Protein AF-A0A530BG11-F1 (afdb_monomer_lite)

Secondary structure (DSSP, 8-state):
-EEEEEE-SS--TTPPPEE-TTS-EEEEETTEEEEE----STT-PPPPTT-----HHHIIIIIHHHHHHH-GGGTT-EEEEEEE------TT-

Foldseek 3Di:
DKKFKKAFPDDDPPDDWDADPLRWIWDDDVRIIMIDDNDDPVPPDQDDPPDWDHPQVCCVVPRQVVCCVVPVSSVDMDTDDMTDDGDDDDPVD

pLDDT: mean 90.5, std 9.03, range [60.31, 98.12]

Sequence (93 aa):
RNVFVFEAREKYADMPLLVDPSGIYVRPEGSVYLTGGAEPEEGDHAPDPKDFEVNWPLFEEVIWPVLATRIPAFEAIKPTRAWVGHYDYNTLD

Structure (mmCIF, N/CA/C/O backbone):
data_AF-A0A530BG11-F1
#
_entry.id   AF-A0A530BG11-F1
#
loop_
_atom_site.group_PDB
_atom_site.id
_atom_site.type_symbol
_atom_site.label_atom_id
_atom_site.label_alt_id
_atom_site.label_comp_id
_atom_site.label_asym_id
_atom_site.label_entity_id
_atom_site.label_seq_id
_atom_site.pdbx_PDB_ins_code
_atom_site.Cartn_x
_atom_site.Cartn_y
_atom_site.Cartn_z
_atom_site.occupancy
_atom_site.B_iso_or_equiv
_atom_site.auth_seq_id
_atom_site.auth_comp_id
_atom_site.auth_asym_id
_atom_site.auth_atom_id
_atom_site.pdbx_PDB_model_num
ATOM 1 N N . ARG A 1 1 ? 7.977 -2.837 -7.676 1.00 87.12 1 ARG A N 1
ATOM 2 C CA . ARG A 1 1 ? 6.637 -2.498 -7.150 1.00 87.12 1 ARG A CA 1
ATOM 3 C C . ARG A 1 1 ? 6.669 -2.462 -5.624 1.00 87.12 1 ARG A C 1
ATOM 5 O O . ARG A 1 1 ? 7.148 -3.420 -5.020 1.00 87.12 1 ARG A O 1
ATOM 12 N N . ASN A 1 2 ? 6.202 -1.377 -5.011 1.00 93.31 2 ASN A N 1
ATOM 13 C CA . ASN A 1 2 ? 6.158 -1.172 -3.559 1.00 93.31 2 ASN A CA 1
ATOM 14 C C . ASN A 1 2 ? 4.805 -1.617 -2.994 1.00 93.31 2 ASN A C 1
ATOM 16 O O . ASN A 1 2 ? 3.755 -1.291 -3.549 1.00 93.31 2 ASN A O 1
ATOM 20 N N . VAL A 1 3 ? 4.826 -2.323 -1.865 1.00 96.94 3 VAL A N 1
ATOM 21 C CA . VAL A 1 3 ? 3.618 -2.684 -1.118 1.00 96.94 3 VAL A CA 1
ATOM 22 C C . VAL A 1 3 ? 3.769 -2.235 0.324 1.00 96.94 3 VAL A C 1
ATOM 24 O O . VAL A 1 3 ? 4.779 -2.513 0.969 1.00 96.94 3 VAL A O 1
ATOM 27 N N . PHE A 1 4 ? 2.741 -1.569 0.839 1.00 98.06 4 PHE A N 1
ATOM 28 C CA . PHE A 1 4 ? 2.686 -1.022 2.186 1.00 98.06 4 PHE A CA 1
ATOM 29 C C . PHE A 1 4 ? 1.598 -1.706 3.007 1.00 98.06 4 PHE A C 1
ATOM 31 O O . PHE A 1 4 ? 0.513 -2.021 2.514 1.00 98.06 4 PHE A O 1
ATOM 38 N N . VAL A 1 5 ? 1.891 -1.897 4.289 1.00 98.12 5 VAL A N 1
ATOM 39 C CA . VAL A 1 5 ? 0.985 -2.452 5.294 1.00 98.12 5 VAL A CA 1
ATOM 40 C C . VAL A 1 5 ? 0.592 -1.350 6.256 1.00 98.12 5 VAL A C 1
ATOM 42 O O . VAL A 1 5 ? 1.474 -0.746 6.860 1.00 98.12 5 VAL A O 1
ATOM 45 N N . PHE A 1 6 ? -0.694 -1.127 6.494 1.00 97.50 6 PHE A N 1
ATOM 46 C CA . PHE A 1 6 ? -1.151 -0.159 7.493 1.00 97.50 6 PHE A CA 1
ATOM 47 C C . PHE A 1 6 ? -2.312 -0.700 8.323 1.00 97.50 6 PHE A C 1
ATOM 49 O O . PHE A 1 6 ? -2.941 -1.702 7.985 1.00 97.50 6 PHE A O 1
ATOM 56 N N . GLU A 1 7 ? -2.597 -0.020 9.426 1.00 96.06 7 GLU A N 1
ATOM 57 C CA . GLU A 1 7 ? -3.795 -0.244 10.227 1.00 96.06 7 GLU A CA 1
ATOM 58 C C . GLU A 1 7 ? -4.690 0.991 10.170 1.00 96.06 7 GLU A C 1
ATOM 60 O O . GLU A 1 7 ? -4.204 2.122 10.158 1.00 96.06 7 GLU A O 1
ATOM 65 N N . ALA A 1 8 ? -6.001 0.762 10.156 1.00 94.75 8 ALA A N 1
ATOM 66 C CA . ALA A 1 8 ? -7.011 1.800 10.295 1.00 94.75 8 ALA A CA 1
ATOM 67 C C . ALA A 1 8 ? -7.791 1.593 11.598 1.00 94.75 8 ALA A C 1
ATOM 69 O O . ALA A 1 8 ? -7.948 0.463 12.076 1.00 94.75 8 ALA A O 1
ATOM 70 N N . ARG A 1 9 ? -8.261 2.700 12.187 1.00 92.38 9 ARG A N 1
ATOM 71 C CA . ARG A 1 9 ? -9.063 2.676 13.422 1.00 92.38 9 ARG A CA 1
ATOM 72 C C . ARG A 1 9 ? -10.403 1.989 13.192 1.00 92.38 9 ARG A C 1
ATOM 74 O O . ARG A 1 9 ? -10.796 1.130 13.975 1.00 92.38 9 ARG A O 1
ATOM 81 N N . GLU A 1 10 ? -11.074 2.364 12.111 1.00 91.94 10 GLU A N 1
ATOM 82 C CA . GLU A 1 10 ? -12.271 1.683 11.635 1.00 91.94 10 GLU A CA 1
ATOM 83 C C . GLU A 1 10 ? -11.851 0.547 10.706 1.00 91.94 10 GLU A C 1
ATOM 85 O O . GLU A 1 10 ? -11.070 0.748 9.774 1.00 91.94 10 GLU A O 1
ATOM 90 N N . LYS A 1 11 ? -12.344 -0.661 10.996 1.00 87.38 11 LYS A N 1
ATOM 91 C CA . LYS A 1 11 ? -12.017 -1.871 10.242 1.00 87.38 11 LYS A CA 1
ATOM 92 C C . LYS A 1 11 ? -13.253 -2.381 9.518 1.00 87.38 11 LYS A C 1
ATOM 94 O O . LYS A 1 11 ? -14.316 -2.543 10.109 1.00 87.38 11 LYS A O 1
ATOM 99 N N . TYR A 1 12 ? -13.064 -2.701 8.252 1.00 88.25 12 TYR A N 1
ATOM 100 C CA . TYR A 1 12 ? -14.044 -3.310 7.367 1.00 88.25 12 TYR A CA 1
ATOM 101 C C . TYR A 1 12 ? -13.612 -4.750 7.078 1.00 88.25 12 TYR A C 1
ATOM 103 O O . TYR A 1 12 ? -12.794 -4.983 6.190 1.00 88.25 12 TYR A O 1
ATOM 111 N N . ALA A 1 13 ? -14.119 -5.706 7.863 1.00 80.50 13 ALA A N 1
ATOM 112 C CA . ALA A 1 13 ? -13.731 -7.117 7.758 1.00 80.50 13 ALA A CA 1
ATOM 113 C C . ALA A 1 13 ? -14.092 -7.734 6.394 1.00 80.50 13 ALA A C 1
ATOM 115 O O . ALA A 1 13 ? -13.303 -8.493 5.842 1.00 80.50 13 ALA A O 1
ATOM 116 N N . ASP A 1 14 ? -15.235 -7.338 5.827 1.00 88.62 14 ASP A N 1
ATOM 117 C CA . ASP A 1 14 ? -15.760 -7.871 4.562 1.00 88.62 14 ASP A CA 1
ATOM 118 C C . ASP A 1 14 ? -15.437 -6.972 3.353 1.00 88.62 14 ASP A C 1
ATOM 120 O O . ASP A 1 14 ? -16.086 -7.046 2.309 1.00 88.62 14 ASP A O 1
ATOM 124 N N . MET A 1 15 ? -14.458 -6.071 3.488 1.00 93.38 15 MET A N 1
ATOM 125 C CA . MET A 1 15 ? -14.055 -5.191 2.393 1.00 93.38 15 MET A CA 1
ATOM 126 C C . MET A 1 15 ? -13.421 -6.012 1.257 1.00 93.38 15 MET A C 1
ATOM 128 O O . MET A 1 15 ? -12.475 -6.762 1.504 1.00 93.38 15 MET A O 1
ATOM 132 N N . PRO A 1 16 ? -13.881 -5.874 0.003 1.00 95.25 16 PRO A N 1
ATOM 133 C CA . PRO A 1 16 ? -13.222 -6.526 -1.120 1.00 95.25 16 PRO A CA 1
ATOM 134 C C . PRO A 1 16 ? -11.886 -5.840 -1.437 1.00 95.25 16 PRO A C 1
ATOM 136 O O . PRO A 1 16 ? -11.573 -4.763 -0.928 1.00 95.25 16 PRO A O 1
ATOM 139 N N . LEU A 1 17 ? -11.108 -6.434 -2.341 1.00 96.50 17 LEU A N 1
ATOM 140 C CA . LEU A 1 17 ? -10.039 -5.695 -3.005 1.00 96.50 17 LEU A CA 1
ATOM 141 C C . LEU A 1 17 ? -10.666 -4.557 -3.820 1.00 96.50 17 LEU A C 1
ATOM 143 O O . LEU A 1 17 ? -11.532 -4.798 -4.661 1.00 96.50 17 LEU A O 1
ATOM 147 N N . LEU A 1 18 ? -10.219 -3.329 -3.573 1.00 95.94 18 LEU A N 1
ATOM 148 C CA . LEU A 1 18 ? -10.591 -2.152 -4.349 1.00 95.94 18 LEU A CA 1
ATOM 149 C C . LEU A 1 18 ? -9.408 -1.694 -5.191 1.00 95.94 18 LEU A C 1
ATOM 151 O O . LEU A 1 18 ? -8.271 -1.745 -4.727 1.00 95.94 18 LEU A O 1
ATOM 155 N N . VAL A 1 19 ? -9.698 -1.210 -6.396 1.00 96.31 19 VAL A N 1
ATOM 156 C CA . VAL A 1 19 ? -8.732 -0.563 -7.289 1.00 96.31 19 VAL A CA 1
ATOM 157 C C . VAL A 1 19 ? -9.305 0.793 -7.683 1.00 96.31 19 VAL A C 1
ATOM 159 O O . VAL A 1 19 ? -10.406 0.867 -8.229 1.00 96.31 19 VAL A O 1
ATOM 162 N N . ASP A 1 20 ? -8.590 1.867 -7.368 1.00 95.56 20 ASP A N 1
ATOM 163 C CA . ASP A 1 20 ? -8.904 3.208 -7.856 1.00 95.56 20 ASP A CA 1
ATOM 164 C C . ASP A 1 20 ? -8.455 3.345 -9.326 1.00 95.56 20 ASP A C 1
ATOM 166 O O . ASP A 1 20 ? -7.458 2.731 -9.706 1.00 95.56 20 ASP A O 1
ATOM 170 N N . PRO A 1 21 ? -9.125 4.154 -10.169 1.00 91.81 21 PRO A N 1
ATOM 171 C CA . PRO A 1 21 ? -8.695 4.378 -11.553 1.00 91.81 21 PRO A CA 1
ATOM 172 C C . PRO A 1 21 ? -7.254 4.887 -11.735 1.00 91.81 21 PRO A C 1
ATOM 174 O O . PRO A 1 21 ? -6.722 4.776 -12.832 1.00 91.81 21 PRO A O 1
ATOM 177 N N . SER A 1 22 ? -6.612 5.422 -10.691 1.00 91.06 22 SER A N 1
ATOM 178 C CA . SER A 1 22 ? -5.171 5.733 -10.672 1.00 91.06 22 SER A CA 1
ATOM 179 C C . SER A 1 22 ? -4.251 4.501 -10.603 1.00 91.06 22 SER A C 1
ATOM 181 O O . SER A 1 22 ? -3.034 4.650 -10.647 1.00 91.06 22 SER A O 1
ATOM 183 N N . GLY A 1 23 ? -4.799 3.290 -10.454 1.00 91.75 23 GLY A N 1
ATOM 184 C CA . GLY A 1 23 ? -4.040 2.044 -10.305 1.00 91.75 23 GLY A CA 1
ATOM 185 C C . GLY A 1 23 ? -3.645 1.710 -8.862 1.00 91.75 23 GLY A C 1
ATOM 186 O O . GLY A 1 23 ? -3.029 0.673 -8.621 1.00 91.75 23 GLY A O 1
ATOM 187 N N . ILE A 1 24 ? -4.006 2.550 -7.886 1.00 96.06 24 ILE A N 1
ATOM 188 C CA . ILE A 1 24 ? -3.811 2.252 -6.461 1.00 96.06 24 ILE A CA 1
ATOM 189 C C . ILE A 1 24 ? -4.843 1.226 -6.014 1.00 96.06 24 ILE A C 1
ATOM 191 O O . ILE A 1 24 ? -6.048 1.439 -6.167 1.00 96.06 24 ILE A O 1
ATOM 195 N N . TYR A 1 25 ? -4.380 0.141 -5.399 1.00 97.06 25 TYR A N 1
ATOM 196 C CA . TYR A 1 25 ? -5.265 -0.852 -4.799 1.00 97.06 25 TYR A CA 1
ATOM 197 C C . TYR A 1 25 ? -5.207 -0.832 -3.275 1.00 97.06 25 TYR A C 1
ATOM 199 O O . TYR A 1 25 ? -4.204 -0.451 -2.671 1.00 97.06 25 TYR A O 1
ATOM 207 N N . VAL A 1 26 ? -6.269 -1.318 -2.636 1.00 97.50 26 VAL A N 1
ATOM 208 C CA . VAL A 1 26 ? -6.282 -1.629 -1.203 1.00 97.50 26 VAL A CA 1
ATOM 209 C C . VAL A 1 26 ? -7.100 -2.890 -0.941 1.00 97.50 26 VAL A C 1
ATOM 211 O O . VAL A 1 26 ? -8.145 -3.102 -1.556 1.00 97.50 26 VAL A O 1
ATOM 214 N N . ARG A 1 27 ? -6.629 -3.744 -0.030 1.00 96.81 27 ARG A N 1
ATOM 215 C CA . ARG A 1 27 ? -7.362 -4.935 0.426 1.00 96.81 27 ARG A CA 1
ATOM 216 C C . ARG A 1 27 ? -7.121 -5.202 1.915 1.00 96.81 27 ARG A C 1
ATOM 218 O O . ARG A 1 27 ? -6.017 -4.919 2.391 1.00 96.81 27 ARG A O 1
ATOM 225 N N . PRO A 1 28 ? -8.097 -5.756 2.653 1.00 96.06 28 PRO A N 1
ATOM 226 C CA . PRO A 1 28 ? -7.849 -6.243 4.005 1.00 96.06 28 PRO A CA 1
ATOM 227 C C . PRO A 1 28 ? -6.991 -7.520 3.988 1.00 96.06 28 PRO A C 1
ATOM 229 O O . PRO A 1 28 ? -7.045 -8.320 3.052 1.00 96.06 28 PRO A O 1
ATOM 232 N N . GLU A 1 29 ? -6.204 -7.712 5.044 1.00 94.94 29 GLU A N 1
ATOM 233 C CA . GLU A 1 29 ? -5.408 -8.912 5.317 1.00 94.94 29 GLU A CA 1
ATOM 234 C C . GLU A 1 29 ? -5.398 -9.146 6.83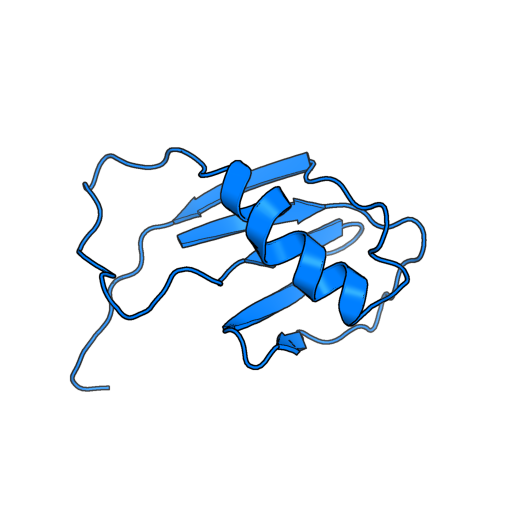8 1.00 94.94 29 GLU A C 1
ATOM 236 O O . GLU A 1 29 ? -4.620 -8.548 7.585 1.00 94.94 29 GLU A O 1
ATOM 241 N N . GLY A 1 30 ? -6.320 -9.976 7.330 1.00 91.56 30 GLY A N 1
ATOM 242 C CA . GLY A 1 30 ? -6.505 -10.183 8.767 1.00 91.56 30 GLY A CA 1
ATOM 243 C C . GLY A 1 30 ? -6.847 -8.878 9.495 1.00 91.56 30 GLY A C 1
ATOM 244 O O . GLY A 1 30 ? -7.906 -8.296 9.280 1.00 91.56 30 GLY A O 1
ATOM 245 N N . SER A 1 31 ? -5.963 -8.419 10.386 1.00 91.44 31 SER A N 1
ATOM 246 C CA . SER A 1 31 ? -6.166 -7.195 11.174 1.00 91.44 31 SER A CA 1
ATOM 247 C C . SER A 1 31 ? -5.597 -5.922 10.538 1.00 91.44 31 SER A C 1
ATOM 249 O O . SER A 1 31 ? -5.730 -4.858 11.153 1.00 91.44 31 SER A O 1
ATOM 251 N N . VAL A 1 32 ? -4.946 -6.032 9.375 1.00 95.62 32 VAL A N 1
ATOM 252 C CA . VAL A 1 32 ? -4.242 -4.947 8.674 1.00 95.62 32 VAL A CA 1
ATOM 253 C C . VAL A 1 32 ? -4.787 -4.763 7.254 1.00 95.62 32 VAL A C 1
ATOM 255 O O . VAL A 1 32 ? -5.613 -5.543 6.782 1.00 95.62 32 VAL A O 1
ATOM 258 N N . TYR A 1 33 ? -4.296 -3.739 6.566 1.00 97.56 33 TYR A N 1
ATOM 259 C CA . TYR A 1 33 ? -4.560 -3.469 5.158 1.00 97.56 33 TYR A CA 1
ATOM 260 C C . TYR A 1 33 ? -3.270 -3.499 4.356 1.00 97.56 33 TYR A C 1
ATOM 262 O O . TYR A 1 33 ? -2.218 -3.084 4.846 1.00 97.56 33 TYR A O 1
ATOM 270 N N . LEU A 1 34 ? -3.376 -3.960 3.113 1.00 97.50 34 LEU A N 1
ATOM 271 C CA . LEU A 1 34 ? -2.308 -3.918 2.125 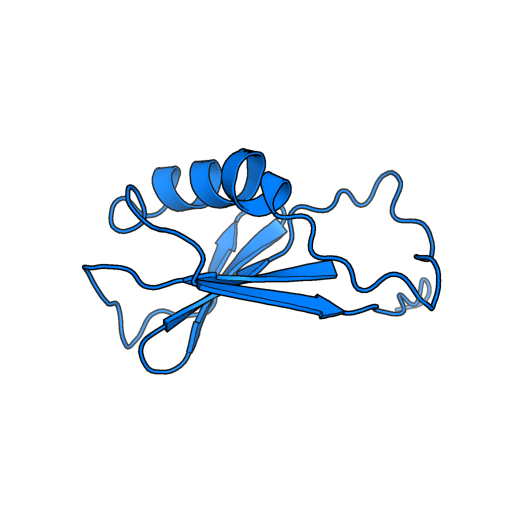1.00 97.50 34 LEU A CA 1
ATOM 272 C C . LEU A 1 34 ? -2.688 -2.956 1.013 1.00 97.50 34 LEU A C 1
ATOM 274 O O . LEU A 1 34 ? -3.806 -3.019 0.499 1.00 97.50 34 LEU A O 1
ATOM 278 N N . THR A 1 35 ? -1.746 -2.112 0.616 1.00 97.69 35 THR A N 1
ATOM 279 C CA . THR A 1 35 ? -1.899 -1.199 -0.517 1.00 97.69 35 THR A CA 1
ATOM 280 C C . THR A 1 35 ? -0.610 -1.105 -1.314 1.00 97.69 35 THR A C 1
ATOM 282 O O . THR A 1 35 ? 0.476 -1.352 -0.792 1.00 97.69 35 THR A O 1
ATOM 285 N N . GLY A 1 36 ? -0.738 -0.773 -2.585 1.00 95.56 36 GLY A N 1
ATOM 286 C CA . GLY A 1 36 ? 0.362 -0.626 -3.519 1.00 95.56 36 GLY A CA 1
ATOM 287 C C . GLY A 1 36 ? -0.166 -0.142 -4.862 1.00 95.56 36 GLY A C 1
ATOM 288 O O . GLY A 1 36 ? -1.354 0.164 -5.005 1.00 95.56 36 GLY A O 1
ATOM 289 N N . GLY A 1 37 ? 0.727 -0.097 -5.842 1.00 85.38 37 GLY A N 1
ATOM 290 C CA . GLY A 1 37 ? 0.468 0.531 -7.134 1.00 85.38 37 GLY A CA 1
ATOM 291 C C . GLY A 1 37 ? 0.915 1.991 -7.144 1.00 85.38 37 GLY A C 1
ATOM 292 O O . GLY A 1 37 ? 1.738 2.397 -6.326 1.00 85.38 37 GLY A O 1
ATOM 293 N N . ALA A 1 38 ? 0.368 2.764 -8.081 1.00 75.81 38 ALA A N 1
ATOM 294 C CA . ALA A 1 38 ? 0.747 4.145 -8.400 1.00 75.81 38 ALA A CA 1
ATOM 295 C C . ALA A 1 38 ? 2.083 4.352 -9.126 1.00 75.81 38 ALA A C 1
ATOM 297 O O . ALA A 1 38 ? 2.365 5.492 -9.495 1.00 75.81 38 ALA A O 1
ATOM 298 N N . GLU A 1 39 ? 2.910 3.321 -9.354 1.00 74.12 39 GLU A N 1
ATOM 299 C CA . GLU A 1 39 ? 4.087 3.549 -10.198 1.00 74.12 39 GLU A CA 1
ATOM 300 C C . GLU A 1 39 ? 3.649 3.680 -11.667 1.00 74.12 39 GLU A C 1
ATOM 302 O O . GLU A 1 39 ? 2.944 2.787 -12.160 1.00 74.12 39 GLU A O 1
ATOM 307 N N . PRO A 1 40 ? 4.017 4.788 -12.338 1.00 66.94 40 PRO A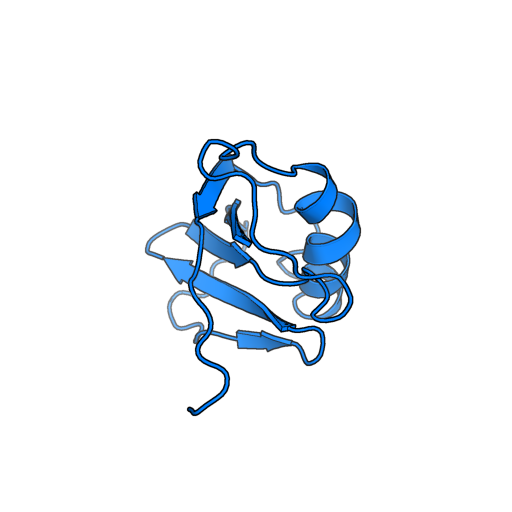 N 1
ATOM 308 C CA . PRO A 1 40 ? 3.557 5.094 -13.686 1.00 66.94 40 PRO A CA 1
ATOM 309 C C . PRO A 1 40 ? 4.013 4.022 -14.676 1.00 66.94 40 PRO A C 1
ATOM 311 O O . PRO A 1 40 ? 5.137 3.537 -14.596 1.00 66.94 40 PRO A O 1
ATOM 314 N N . GLU A 1 41 ? 3.146 3.676 -15.631 1.00 66.69 41 GLU A N 1
ATOM 315 C CA . GLU A 1 41 ? 3.537 2.837 -16.775 1.00 66.69 41 GLU A CA 1
ATOM 316 C C . GLU A 1 41 ? 4.591 3.549 -17.636 1.00 66.69 41 GLU A C 1
ATOM 318 O O . GLU A 1 41 ? 5.526 2.936 -18.150 1.00 66.69 41 GLU A O 1
ATOM 323 N N . GLU A 1 42 ? 4.469 4.874 -17.759 1.00 60.31 42 GLU A N 1
ATOM 324 C CA . GLU A 1 42 ? 5.464 5.714 -18.415 1.00 60.31 42 GLU A CA 1
ATOM 325 C C . GLU A 1 42 ? 6.745 5.769 -17.569 1.00 60.31 42 GLU A C 1
ATOM 327 O O . GLU A 1 42 ? 6.785 6.381 -16.502 1.00 60.31 42 GLU A O 1
ATOM 332 N N . GLY A 1 43 ? 7.805 5.123 -18.061 1.00 60.50 43 GLY A N 1
ATOM 333 C CA . GLY A 1 43 ? 9.091 5.038 -17.366 1.00 60.50 43 GLY A CA 1
ATOM 334 C C . GLY A 1 43 ? 9.251 3.809 -16.467 1.00 60.50 43 GLY A C 1
ATOM 335 O O . GLY A 1 43 ? 10.243 3.741 -15.739 1.00 60.50 43 GLY A O 1
ATOM 336 N N . ASP A 1 44 ? 8.333 2.834 -16.532 1.00 68.06 44 ASP A N 1
ATOM 337 C CA . ASP A 1 44 ? 8.523 1.526 -15.896 1.00 68.06 44 ASP A CA 1
ATOM 338 C C . ASP A 1 44 ? 9.629 0.763 -16.646 1.00 68.06 44 ASP A C 1
ATOM 340 O O . ASP A 1 44 ? 9.421 0.095 -17.662 1.00 68.06 44 ASP A O 1
ATOM 344 N N . HIS A 1 45 ? 10.864 0.963 -16.196 1.00 70.19 45 HIS A N 1
ATOM 345 C CA . HIS A 1 45 ? 12.035 0.253 -16.683 1.00 70.19 45 HIS A CA 1
ATOM 346 C C . HIS A 1 45 ? 12.313 -0.952 -15.793 1.00 70.19 45 HIS A C 1
ATOM 348 O O . HIS A 1 45 ? 11.971 -0.957 -14.611 1.00 70.19 45 HIS A O 1
ATOM 354 N N . ALA A 1 46 ? 12.993 -1.958 -16.350 1.00 77.88 46 ALA A N 1
ATOM 355 C CA . ALA A 1 46 ? 13.483 -3.075 -15.556 1.00 77.88 46 ALA A CA 1
ATOM 356 C C . ALA A 1 46 ? 14.285 -2.529 -14.354 1.00 77.88 46 ALA A C 1
ATOM 358 O O . ALA A 1 46 ? 15.261 -1.799 -14.572 1.00 77.88 46 ALA A O 1
ATOM 359 N N . PRO A 1 47 ? 13.870 -2.831 -13.110 1.00 80.94 47 PRO A N 1
ATOM 360 C CA . PRO A 1 47 ? 14.583 -2.360 -11.933 1.00 80.94 47 PRO A CA 1
ATOM 361 C C . PRO A 1 47 ? 15.977 -2.993 -11.879 1.00 80.94 47 PRO A C 1
ATOM 363 O O . PRO A 1 47 ? 16.218 -4.050 -12.472 1.00 80.94 47 PRO A O 1
ATOM 366 N N . ASP A 1 48 ? 16.904 -2.373 -11.142 1.00 86.19 48 ASP A N 1
ATOM 367 C CA . ASP A 1 48 ? 18.158 -3.050 -10.804 1.00 86.19 48 ASP A CA 1
ATOM 368 C C . ASP A 1 48 ? 17.806 -4.353 -10.053 1.00 86.19 48 ASP A C 1
ATOM 370 O O . ASP A 1 48 ? 17.073 -4.295 -9.062 1.00 86.19 48 ASP A O 1
ATOM 374 N N . PRO A 1 49 ? 18.315 -5.530 -10.473 1.00 86.69 49 PRO A N 1
ATOM 375 C CA . PRO A 1 49 ? 18.021 -6.810 -9.823 1.00 86.69 49 PRO A CA 1
ATOM 376 C C . PRO A 1 49 ? 18.349 -6.873 -8.324 1.00 86.69 49 PRO A C 1
ATOM 378 O O . PRO A 1 49 ? 17.963 -7.830 -7.655 1.00 86.69 49 PRO A O 1
ATOM 381 N N . LYS A 1 50 ? 19.106 -5.908 -7.794 1.00 91.44 50 LYS A N 1
ATOM 382 C CA . LYS A 1 50 ? 19.450 -5.796 -6.371 1.00 91.44 50 LYS A CA 1
ATOM 383 C C . LYS A 1 50 ? 18.676 -4.707 -5.633 1.0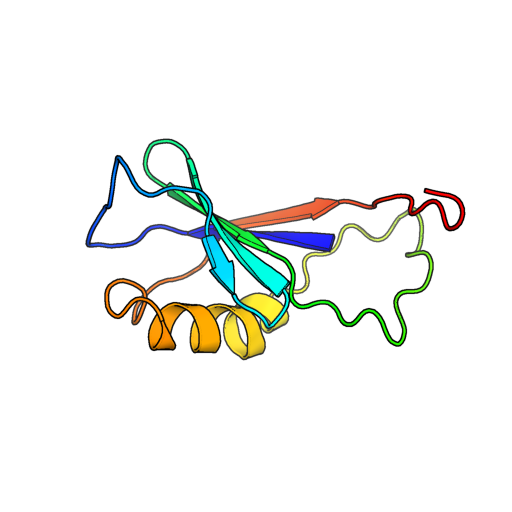0 91.44 50 LYS A C 1
ATOM 385 O O . LYS A 1 50 ? 18.851 -4.587 -4.422 1.00 91.44 50 LYS A O 1
ATOM 390 N N . ASP A 1 51 ? 17.857 -3.926 -6.327 1.00 89.31 51 ASP A N 1
ATOM 391 C CA . ASP A 1 51 ? 17.103 -2.837 -5.720 1.00 89.31 51 ASP A CA 1
ATOM 392 C C . ASP A 1 51 ? 15.802 -3.344 -5.091 1.00 89.31 51 ASP A C 1
ATOM 394 O O . ASP A 1 51 ? 14.794 -3.573 -5.760 1.00 89.31 51 ASP A O 1
ATOM 398 N N . PHE A 1 52 ? 15.846 -3.522 -3.774 1.00 91.00 52 PHE A N 1
ATOM 399 C CA . PHE A 1 52 ? 14.696 -3.868 -2.939 1.00 91.00 52 PHE A CA 1
ATOM 400 C C . PHE A 1 52 ? 14.406 -2.775 -1.900 1.00 91.00 52 PHE A C 1
ATOM 402 O O . PHE A 1 52 ? 13.746 -3.038 -0.891 1.00 91.00 52 PHE A O 1
ATOM 409 N N . GLU A 1 53 ? 14.913 -1.560 -2.127 1.00 93.81 53 GLU A N 1
ATOM 410 C CA . GLU A 1 53 ? 14.731 -0.440 -1.210 1.00 93.81 53 GLU A CA 1
ATOM 411 C C . GLU A 1 53 ? 13.319 0.130 -1.330 1.00 93.81 53 GLU A C 1
ATOM 413 O O . GLU A 1 53 ? 12.832 0.464 -2.410 1.00 93.81 53 GLU A O 1
ATOM 418 N N . VAL A 1 54 ? 12.639 0.255 -0.192 1.00 93.50 54 VAL A N 1
ATOM 419 C CA . VAL A 1 54 ? 11.267 0.766 -0.153 1.00 93.50 54 VAL A 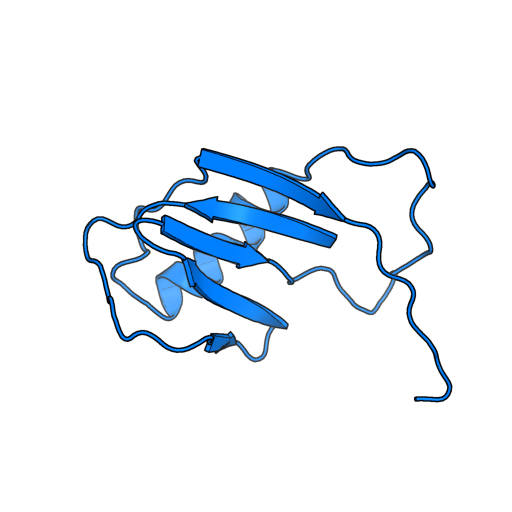CA 1
ATOM 420 C C . VAL A 1 54 ? 11.256 2.269 -0.429 1.00 93.50 54 VAL A C 1
ATOM 422 O O . VAL A 1 54 ? 11.856 3.055 0.307 1.00 93.50 54 VAL A O 1
ATOM 425 N N . ASN A 1 55 ? 10.468 2.687 -1.418 1.00 92.75 55 ASN A N 1
ATOM 426 C CA . ASN A 1 55 ? 10.180 4.092 -1.681 1.00 92.75 55 ASN A CA 1
ATOM 427 C C . ASN A 1 55 ? 9.092 4.610 -0.724 1.00 92.75 55 ASN A C 1
ATOM 429 O O . ASN A 1 55 ? 7.923 4.713 -1.088 1.00 92.75 55 ASN A O 1
ATOM 433 N N . TRP A 1 56 ? 9.462 4.922 0.519 1.00 94.25 56 TRP A N 1
ATOM 434 C CA . TRP A 1 56 ? 8.524 5.418 1.537 1.00 94.25 56 TRP A CA 1
ATOM 435 C C . TRP A 1 56 ? 7.733 6.680 1.140 1.00 94.25 56 TRP A C 1
ATOM 437 O O . TRP A 1 56 ? 6.528 6.693 1.408 1.00 94.25 56 TRP A O 1
ATOM 447 N N . PRO A 1 57 ? 8.329 7.697 0.477 1.00 95.00 57 PRO A N 1
ATOM 448 C CA . PRO A 1 57 ? 7.587 8.864 -0.009 1.00 95.00 57 PRO A CA 1
ATOM 449 C C . PRO A 1 57 ? 6.383 8.526 -0.893 1.00 95.00 57 PRO A C 1
ATOM 451 O O . PRO A 1 57 ? 5.372 9.217 -0.824 1.00 95.00 57 PRO A O 1
ATOM 454 N N . LEU A 1 58 ? 6.427 7.424 -1.655 1.00 93.81 58 LEU A N 1
ATOM 455 C CA . LEU A 1 58 ? 5.296 6.981 -2.480 1.00 93.81 58 LEU A CA 1
ATOM 456 C C . LEU A 1 58 ? 4.013 6.795 -1.657 1.00 93.81 58 LEU A C 1
ATOM 458 O O . LEU A 1 58 ? 2.917 7.111 -2.126 1.00 93.81 58 LEU A O 1
ATOM 462 N N . PHE A 1 59 ? 4.139 6.295 -0.424 1.00 96.25 59 PHE A N 1
ATOM 463 C CA . PHE A 1 59 ? 2.981 6.134 0.443 1.00 96.25 59 PHE A CA 1
ATOM 464 C C . PHE A 1 59 ? 2.379 7.489 0.821 1.00 96.25 59 PHE A C 1
ATOM 466 O O . PHE A 1 59 ? 1.177 7.683 0.674 1.00 96.25 59 PHE A O 1
ATOM 473 N N . GLU A 1 60 ? 3.205 8.411 1.317 1.00 95.38 60 GLU A N 1
ATOM 474 C CA . GLU A 1 60 ? 2.743 9.683 1.883 1.00 95.38 60 GLU A CA 1
ATOM 475 C C . GLU A 1 60 ? 2.297 10.678 0.807 1.00 95.38 60 GLU A C 1
ATOM 477 O O . GLU A 1 60 ? 1.300 11.373 0.989 1.00 95.38 60 GLU A O 1
ATOM 482 N N . GLU A 1 61 ? 2.999 10.729 -0.323 1.00 95.44 61 GLU A N 1
ATOM 483 C CA . GLU A 1 61 ? 2.786 11.745 -1.356 1.00 95.44 61 GLU A CA 1
ATOM 484 C C . GLU A 1 61 ? 1.743 11.333 -2.401 1.00 95.44 61 GLU A C 1
ATOM 486 O O . GLU A 1 61 ? 1.125 12.199 -3.021 1.00 95.44 61 GLU A O 1
ATOM 491 N N . VAL A 1 62 ? 1.526 10.025 -2.599 1.00 94.75 62 VAL A N 1
ATOM 492 C CA . VAL A 1 62 ? 0.686 9.515 -3.696 1.00 94.75 62 VAL A CA 1
ATOM 493 C C . VAL A 1 62 ? -0.427 8.600 -3.196 1.00 94.75 62 VAL A C 1
ATOM 495 O O . VAL A 1 62 ? -1.604 8.875 -3.434 1.00 94.75 62 VAL A O 1
ATOM 498 N N . ILE A 1 63 ? -0.090 7.525 -2.478 1.00 96.69 63 ILE A N 1
ATOM 499 C CA . ILE A 1 63 ? -1.076 6.500 -2.096 1.00 96.69 63 ILE A CA 1
ATOM 500 C C . ILE A 1 63 ? -2.066 7.030 -1.055 1.00 96.69 63 ILE A C 1
ATOM 502 O O . ILE A 1 63 ? -3.282 6.916 -1.228 1.00 96.69 63 ILE A O 1
ATOM 506 N N . TRP A 1 64 ? -1.564 7.609 0.035 1.00 97.38 64 TRP A N 1
ATOM 507 C CA . TRP A 1 64 ? -2.393 8.060 1.149 1.00 97.38 64 TRP A CA 1
ATOM 508 C C . TRP A 1 64 ? -3.406 9.144 0.747 1.00 97.38 64 TRP A C 1
ATOM 510 O O . TRP A 1 64 ? -4.581 8.956 1.073 1.00 97.38 64 TRP A O 1
ATOM 520 N N . PRO A 1 65 ? -3.050 10.200 -0.017 1.00 96.88 65 PRO A N 1
ATOM 521 C CA . PRO A 1 65 ? -4.021 11.195 -0.475 1.00 96.88 65 PRO A CA 1
ATOM 522 C C . PRO A 1 65 ? -5.197 10.589 -1.251 1.00 96.88 65 PRO A C 1
ATOM 524 O O . PRO A 1 65 ? -6.348 10.986 -1.045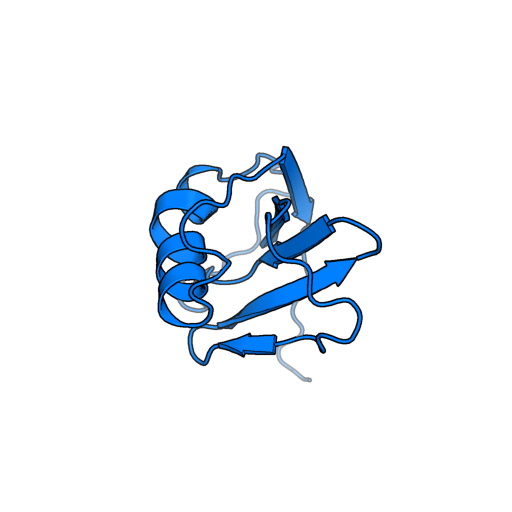 1.00 96.88 65 PRO A O 1
ATOM 527 N N . VAL A 1 66 ? -4.939 9.593 -2.105 1.00 97.06 66 VAL A N 1
ATOM 528 C CA . VAL A 1 66 ? -5.990 8.906 -2.871 1.00 97.06 66 VAL A CA 1
ATOM 529 C C . VAL A 1 66 ? -6.876 8.076 -1.945 1.00 97.06 66 VAL A C 1
ATOM 531 O O . VAL A 1 66 ? -8.101 8.214 -1.978 1.00 97.06 66 VAL A O 1
ATOM 534 N N . LEU A 1 67 ? -6.278 7.257 -1.076 1.00 97.00 67 LEU A N 1
ATOM 535 C CA . LEU A 1 67 ? -7.029 6.412 -0.147 1.00 97.00 67 LEU A CA 1
ATOM 536 C C . LEU A 1 67 ? -7.877 7.229 0.833 1.00 97.00 67 LEU A C 1
ATOM 538 O O . LEU A 1 67 ? -9.053 6.919 1.007 1.00 97.00 67 LEU A O 1
ATOM 542 N N . ALA A 1 68 ? -7.318 8.290 1.418 1.00 97.06 68 ALA A N 1
ATOM 543 C CA . ALA A 1 68 ? -8.026 9.183 2.333 1.00 97.06 68 ALA A CA 1
ATOM 544 C C . ALA A 1 68 ? -9.201 9.899 1.647 1.00 97.06 68 ALA A C 1
ATOM 546 O O . ALA A 1 68 ? -10.270 10.042 2.237 1.00 97.06 68 ALA A O 1
ATOM 547 N N . THR A 1 69 ? -9.036 10.294 0.378 1.00 96.44 69 THR A N 1
ATOM 548 C CA . THR A 1 69 ? -10.105 10.935 -0.405 1.00 96.44 69 THR A CA 1
ATOM 549 C C . THR A 1 69 ? -11.255 9.970 -0.709 1.00 96.44 69 THR A C 1
ATOM 551 O O . THR A 1 69 ? -12.420 10.368 -0.710 1.00 96.44 69 THR A O 1
ATOM 554 N N . ARG A 1 70 ? -10.952 8.696 -0.990 1.00 94.88 70 ARG A N 1
ATOM 555 C CA . ARG A 1 70 ? -11.962 7.680 -1.337 1.00 94.88 70 ARG A CA 1
ATOM 556 C C . ARG A 1 70 ? -12.640 7.066 -0.119 1.00 94.88 70 ARG A C 1
ATOM 558 O O . ARG A 1 70 ? -13.822 6.738 -0.184 1.00 94.88 70 ARG A O 1
ATOM 565 N N . ILE A 1 71 ? -11.887 6.875 0.958 1.00 95.31 71 ILE A N 1
ATOM 566 C CA . ILE A 1 71 ? -12.303 6.152 2.155 1.00 95.31 71 ILE A CA 1
ATOM 567 C C . ILE A 1 71 ? -11.961 7.041 3.357 1.00 95.31 71 ILE A C 1
ATOM 569 O O . ILE A 1 71 ? -10.839 6.981 3.854 1.00 95.31 71 ILE A O 1
ATOM 573 N N . PRO A 1 72 ? -12.911 7.849 3.864 1.00 93.88 72 PRO A N 1
ATOM 574 C CA . PRO A 1 72 ? -12.650 8.787 4.961 1.00 93.88 72 PRO A CA 1
ATOM 575 C C . PRO A 1 72 ? -12.062 8.140 6.226 1.00 93.88 72 PRO A C 1
ATOM 577 O O . PRO A 1 72 ? -11.256 8.749 6.921 1.00 93.88 72 PRO A O 1
ATOM 580 N N . ALA A 1 73 ? -12.376 6.868 6.495 1.00 93.75 73 ALA A N 1
ATOM 581 C CA . ALA A 1 73 ? -11.773 6.098 7.588 1.00 93.75 73 ALA A CA 1
ATOM 582 C C . ALA A 1 73 ? -10.240 5.942 7.480 1.00 93.75 73 ALA A C 1
ATOM 584 O O . ALA A 1 73 ? -9.579 5.591 8.461 1.00 93.75 73 ALA A O 1
ATOM 585 N N . PHE A 1 74 ? -9.670 6.185 6.297 1.00 96.81 74 PHE A N 1
ATOM 586 C CA . PHE A 1 74 ? -8.240 6.113 6.018 1.00 96.81 74 PHE A CA 1
ATOM 587 C C . PHE A 1 74 ? -7.535 7.477 6.107 1.00 96.81 74 PHE A C 1
ATOM 589 O O . PHE A 1 74 ? -6.347 7.565 5.816 1.00 96.81 74 PHE A O 1
ATOM 596 N N . GLU A 1 75 ? -8.209 8.539 6.562 1.00 96.56 75 GLU A N 1
ATOM 597 C CA . GLU A 1 75 ? -7.614 9.879 6.688 1.00 96.56 75 GLU A CA 1
ATOM 598 C C . GLU A 1 75 ? -6.354 9.901 7.571 1.00 96.56 75 GLU A C 1
ATOM 600 O O . GLU A 1 75 ? -5.409 10.611 7.261 1.00 96.56 75 GLU A O 1
ATOM 605 N N . ALA A 1 76 ? -6.289 9.093 8.632 1.00 95.62 76 ALA A N 1
ATOM 606 C CA . ALA A 1 76 ? -5.202 9.131 9.618 1.00 95.62 76 ALA A CA 1
ATOM 607 C C . ALA A 1 76 ? -4.380 7.828 9.691 1.00 95.62 76 ALA A C 1
ATOM 609 O O . ALA A 1 76 ? -3.984 7.399 10.780 1.00 95.62 76 ALA A O 1
ATOM 610 N N . ILE A 1 77 ? -4.164 7.162 8.553 1.00 97.00 77 ILE A N 1
ATOM 611 C CA . ILE A 1 77 ? -3.373 5.922 8.482 1.00 97.00 77 ILE A CA 1
ATOM 612 C C . ILE A 1 77 ? -1.876 6.209 8.363 1.00 97.00 77 ILE A C 1
ATOM 614 O O . ILE A 1 77 ? -1.455 7.238 7.844 1.00 97.00 77 ILE A O 1
ATOM 618 N N . LYS A 1 78 ? -1.059 5.260 8.822 1.00 96.44 78 LYS A N 1
ATOM 619 C CA . LYS A 1 78 ? 0.401 5.282 8.680 1.00 96.44 78 LYS A CA 1
ATOM 620 C C . LYS A 1 78 ? 0.894 3.882 8.311 1.00 96.44 78 LYS A C 1
ATOM 622 O O . LYS A 1 78 ? 0.374 2.912 8.876 1.00 96.44 78 LYS A O 1
ATOM 627 N N . PRO A 1 79 ? 1.894 3.735 7.423 1.00 96.50 79 PRO A N 1
ATOM 628 C CA . PRO A 1 79 ? 2.417 2.422 7.113 1.00 96.50 79 PRO A CA 1
ATOM 629 C C . PRO A 1 79 ? 3.251 1.903 8.295 1.00 96.50 79 PRO A C 1
ATOM 631 O O . PRO A 1 79 ? 3.933 2.649 8.998 1.00 96.50 79 PRO A O 1
ATOM 634 N N . THR A 1 80 ? 3.163 0.600 8.532 1.00 96.38 80 THR A N 1
ATOM 635 C CA . THR A 1 80 ? 3.842 -0.127 9.616 1.00 96.38 80 THR A CA 1
ATOM 636 C C . THR A 1 80 ? 4.986 -0.977 9.085 1.00 96.38 80 THR A C 1
ATOM 638 O O . THR A 1 80 ? 6.033 -1.086 9.715 1.00 96.38 80 THR A O 1
ATOM 641 N N . ARG A 1 81 ? 4.777 -1.597 7.924 1.00 96.75 81 ARG A N 1
ATOM 642 C CA . ARG A 1 81 ? 5.717 -2.467 7.220 1.00 96.75 81 ARG A CA 1
ATOM 643 C C . ARG A 1 81 ? 5.558 -2.224 5.728 1.00 96.75 81 ARG A C 1
ATOM 645 O O . ARG A 1 81 ? 4.502 -1.773 5.288 1.00 96.75 81 ARG A O 1
ATOM 652 N N . ALA A 1 82 ? 6.585 -2.552 4.966 1.00 97.50 82 ALA A N 1
ATOM 653 C CA . ALA A 1 82 ? 6.550 -2.489 3.518 1.00 97.50 82 ALA A CA 1
ATOM 654 C C . ALA A 1 82 ? 7.553 -3.478 2.931 1.00 97.50 82 ALA A C 1
ATOM 656 O O . ALA A 1 82 ? 8.465 -3.929 3.629 1.00 97.50 82 ALA A O 1
ATOM 657 N N . TRP A 1 83 ? 7.375 -3.810 1.660 1.00 96.62 83 TRP A N 1
ATOM 658 C CA . TRP A 1 83 ? 8.366 -4.539 0.883 1.00 96.62 83 TRP A CA 1
ATOM 659 C C . TRP A 1 83 ? 8.331 -4.097 -0.575 1.00 96.62 83 TRP A C 1
ATOM 661 O O . TRP A 1 83 ? 7.337 -3.546 -1.056 1.00 96.62 83 TRP A O 1
ATOM 671 N N . VAL A 1 84 ? 9.424 -4.383 -1.276 1.00 94.56 84 VAL A N 1
ATOM 672 C CA . VAL A 1 84 ? 9.532 -4.220 -2.723 1.00 94.56 84 VAL A CA 1
ATOM 673 C C . VAL A 1 84 ? 9.584 -5.591 -3.372 1.00 94.56 84 VAL A C 1
ATOM 675 O O . VAL A 1 84 ? 10.291 -6.484 -2.910 1.00 94.56 84 VAL A O 1
ATOM 678 N N . GLY A 1 85 ? 8.806 -5.760 -4.435 1.00 90.44 85 GLY A N 1
ATOM 679 C CA . GLY A 1 85 ? 8.868 -6.920 -5.315 1.00 90.44 85 GLY A CA 1
ATOM 680 C C . GLY A 1 85 ? 9.124 -6.490 -6.752 1.00 90.44 85 GLY A C 1
ATOM 681 O O . GLY A 1 85 ? 8.537 -5.513 -7.228 1.00 90.44 85 GLY A O 1
ATOM 682 N N . HIS A 1 86 ? 9.991 -7.220 -7.446 1.00 89.06 86 HIS A N 1
ATOM 683 C CA . HIS A 1 86 ? 10.117 -7.122 -8.897 1.00 89.06 86 HIS A CA 1
ATOM 684 C C . HIS A 1 86 ? 9.039 -7.975 -9.555 1.00 89.06 86 HIS A C 1
ATOM 686 O O . HIS A 1 86 ? 8.670 -9.029 -9.036 1.00 89.06 86 HIS A O 1
ATOM 692 N N . TYR A 1 87 ? 8.529 -7.492 -10.680 1.00 83.75 87 TYR A N 1
ATOM 693 C CA . TYR A 1 87 ? 7.563 -8.198 -11.506 1.00 83.75 87 TYR A CA 1
ATOM 694 C C . TYR A 1 87 ? 8.086 -8.204 -12.932 1.00 83.75 87 TYR A C 1
ATOM 696 O O . TYR A 1 87 ? 8.549 -7.172 -13.415 1.00 83.75 87 TYR A O 1
ATOM 704 N N . ASP A 1 88 ? 7.977 -9.355 -13.584 1.00 82.44 88 ASP A N 1
ATOM 705 C CA . ASP A 1 88 ? 8.161 -9.447 -15.024 1.00 82.44 88 ASP A CA 1
ATOM 706 C C . ASP A 1 88 ? 6.826 -9.155 -15.706 1.00 82.44 88 ASP A C 1
ATOM 708 O O . ASP A 1 88 ? 5.777 -9.658 -15.295 1.00 82.44 88 ASP A O 1
ATOM 712 N N . TYR A 1 89 ? 6.880 -8.340 -16.754 1.00 78.44 89 TYR A N 1
ATOM 713 C CA . TYR A 1 89 ? 5.745 -8.025 -17.609 1.00 78.44 89 TYR A CA 1
ATOM 714 C C . TYR A 1 89 ? 5.947 -8.679 -18.978 1.00 78.44 89 TYR A C 1
ATOM 716 O O . TYR A 1 89 ? 7.021 -8.559 -19.576 1.00 78.44 89 TYR A O 1
ATOM 724 N N . ASN A 1 90 ? 4.929 -9.385 -19.474 1.00 82.25 90 ASN A N 1
ATOM 725 C CA . ASN A 1 90 ? 4.936 -9.963 -20.811 1.00 82.25 90 ASN A CA 1
ATOM 726 C C . ASN A 1 90 ? 4.129 -9.058 -21.740 1.00 82.25 90 ASN A C 1
ATOM 728 O O . ASN A 1 90 ? 2.969 -8.799 -21.490 1.00 82.25 90 ASN A O 1
ATOM 732 N N . THR A 1 91 ? 4.718 -8.590 -22.833 1.00 81.31 91 THR A N 1
ATOM 733 C CA . THR A 1 91 ? 4.030 -7.695 -23.777 1.00 81.31 91 THR A CA 1
ATOM 734 C C . THR A 1 91 ? 3.106 -8.420 -24.763 1.00 81.31 91 THR A C 1
ATOM 736 O O . THR A 1 91 ? 2.503 -7.772 -25.617 1.00 81.31 91 THR A O 1
ATOM 739 N N . LEU A 1 92 ? 3.052 -9.756 -24.715 1.00 85.56 92 LEU A N 1
ATOM 740 C CA . LEU A 1 92 ? 2.258 -10.605 -25.610 1.00 85.56 92 LEU A CA 1
ATOM 741 C C . LEU A 1 92 ? 1.000 -11.192 -24.946 1.00 85.56 92 LEU A C 1
ATOM 743 O O . LEU A 1 92 ? 0.322 -11.992 -25.597 1.00 85.56 92 LEU A O 1
ATOM 747 N N . ASP A 1 93 ? 0.745 -10.876 -23.672 1.00 65.88 93 ASP A N 1
ATOM 748 C CA . ASP A 1 93 ? -0.458 -11.298 -22.943 1.00 65.88 93 ASP A CA 1
ATOM 749 C C . ASP A 1 93 ? -1.652 -10.336 -23.098 1.00 65.88 93 ASP A C 1
ATOM 751 O O . ASP A 1 93 ? -1.479 -9.208 -23.618 1.00 65.88 93 ASP A O 1
#

Radius of gyration: 13.85 Å; chains: 1; bounding box: 35×23×39 Å